Protein AF-A0A450X183-F1 (afdb_monomer)

pLDDT: mean 93.54, std 8.27, range [53.09, 98.0]

Solvent-accessible surface area (backbone atoms only — not comparable to full-atom values): 4492 Å² total; per-residue (Å²): 132,65,66,68,62,52,54,53,51,52,53,49,53,52,50,51,50,54,50,49,53,54,49,49,52,55,50,50,52,54,49,50,52,55,50,50,53,53,49,52,53,51,51,52,54,53,50,39,53,51,51,46,41,53,41,50,74,71,66,49,56,59,71,61,44,24,73,75,56,73,45,52,61,70,58,56,68,67,53,124

Sequence (80 aa):
MDGHMDGKKEGMEEGIKKGFEKGIEKGIEKGIEKGIEKGIEKGKEEGIILTAKLMKQAGEPVEKIAAYTQLTPEEIERLV

Foldseek 3Di:
DDPPVVVVVVVVVVVVVVVVVVVVVVVVVVVVVVVVVVVVVVVLLVVLLVVLLVCVVVVHDLVVSCVVSVDDSVSSVPRD

Mean predicted aligned error: 6.18 Å

Nearest PDB structures (foldseek):
  2r0q-assembly1_F  TM=9.120E-01  e=6.707E-01  Staphylococcus aureus
  3frw-assembly2_D  TM=8.675E-01  e=7.413E+00  Blautia obeum ATCC 29174
  3frw-assembly1_A  TM=8.573E-01  e=7.413E+00  Blautia obeum ATCC 29174
  5xt2-assembly5_E  TM=7.179E-01  e=7.413E+00  Bradyrhizobium japonicum
  3g1c-assembly1_A-2  TM=7.177E-01  e=6.922E+00  Lachnospira eligens ATCC 27750

Secondary structure (DSSP, 8-state):
--HHHHHHHHHHHHHHHHHHHHHHHHHHHHHHHHHHHHHHHHHHHHHHHHHHHHHHHTT--HHHHHHHH---HHHHHT--

Organism: NCBI:txid2138164

Structure (mmCIF, N/CA/C/O backbone):
data_AF-A0A450X183-F1
#
_entry.id   AF-A0A450X183-F1
#
loop_
_atom_site.group_PDB
_atom_site.id
_atom_site.type_symbol
_atom_site.label_atom_id
_atom_site.label_alt_id
_atom_site.label_comp_id
_atom_site.label_asym_id
_atom_site.label_entity_id
_atom_site.label_seq_id
_atom_site.pdbx_PDB_ins_code
_atom_site.Cartn_x
_atom_site.Cartn_y
_atom_site.Cartn_z
_atom_site.occupancy
_atom_site.B_iso_or_equiv
_atom_site.auth_seq_id
_atom_site.auth_comp_id
_atom_site.auth_asym_id
_atom_site.auth_atom_id
_atom_site.pdbx_PDB_model_num
ATOM 1 N N . MET A 1 1 ? 32.818 -3.459 -53.944 1.00 53.09 1 MET A N 1
ATOM 2 C CA . MET A 1 1 ? 32.176 -2.780 -52.801 1.00 53.09 1 MET A CA 1
ATOM 3 C C . MET A 1 1 ? 31.948 -3.841 -51.744 1.00 53.09 1 MET A C 1
ATOM 5 O O . MET A 1 1 ? 31.402 -4.888 -52.068 1.00 53.09 1 MET A O 1
ATOM 9 N N . ASP A 1 2 ? 32.538 -3.629 -50.570 1.00 60.19 2 ASP A N 1
ATOM 10 C CA . ASP A 1 2 ? 32.758 -4.621 -49.513 1.00 60.19 2 ASP A CA 1
ATOM 11 C C . ASP A 1 2 ? 31.466 -5.001 -48.779 1.00 60.19 2 ASP A C 1
ATOM 13 O O . ASP A 1 2 ? 31.096 -4.364 -47.793 1.00 60.19 2 ASP A O 1
ATOM 17 N N . GLY A 1 3 ? 30.842 -6.116 -49.169 1.00 68.06 3 GLY A N 1
ATOM 18 C CA . GLY A 1 3 ? 29.697 -6.685 -48.440 1.00 68.06 3 GLY A CA 1
ATOM 19 C C . GLY A 1 3 ? 29.994 -7.037 -46.970 1.00 68.06 3 GLY A C 1
ATOM 20 O O . GLY A 1 3 ? 29.076 -7.236 -46.180 1.00 68.06 3 GLY A O 1
ATOM 21 N N . HIS A 1 4 ? 31.271 -7.073 -46.567 1.00 73.44 4 HIS A N 1
ATOM 22 C CA . HIS A 1 4 ? 31.676 -7.257 -45.172 1.00 73.44 4 HIS A CA 1
ATOM 23 C C . HIS A 1 4 ? 31.462 -6.000 -44.308 1.00 73.44 4 HIS A C 1
ATOM 25 O O . HIS A 1 4 ? 31.142 -6.118 -43.124 1.00 73.44 4 HIS A O 1
ATOM 31 N N . MET A 1 5 ? 31.608 -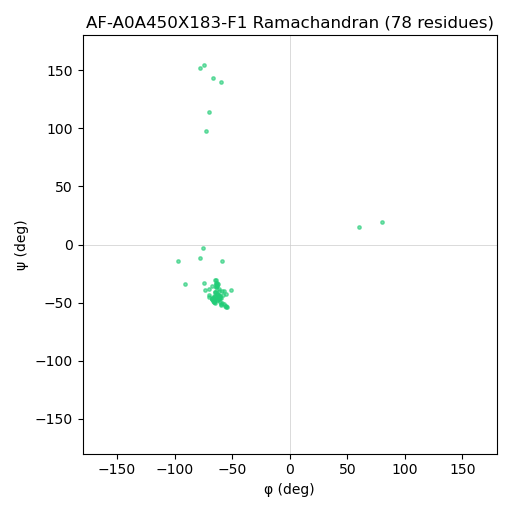4.798 -44.882 1.00 72.56 5 MET A N 1
ATOM 32 C CA . MET A 1 5 ? 31.309 -3.547 -44.173 1.00 72.56 5 MET A CA 1
ATOM 33 C C . MET A 1 5 ? 29.800 -3.343 -44.021 1.00 72.56 5 MET A C 1
ATOM 35 O O . MET A 1 5 ? 29.354 -2.958 -42.938 1.00 72.56 5 MET A O 1
ATOM 39 N N . ASP A 1 6 ? 29.026 -3.680 -45.055 1.00 78.88 6 ASP A N 1
ATOM 40 C CA . ASP A 1 6 ? 27.565 -3.557 -45.035 1.00 78.88 6 ASP A CA 1
ATOM 41 C C . ASP A 1 6 ? 26.937 -4.513 -44.009 1.00 78.88 6 ASP A C 1
ATOM 43 O O . ASP A 1 6 ? 26.204 -4.068 -43.125 1.00 78.88 6 ASP A O 1
ATOM 47 N N . GLY A 1 7 ? 27.341 -5.790 -43.994 1.00 86.06 7 GLY A N 1
ATOM 48 C CA . GLY A 1 7 ? 26.830 -6.757 -43.013 1.00 86.06 7 GLY A CA 1
ATOM 49 C C . GLY A 1 7 ? 27.176 -6.417 -41.554 1.00 86.06 7 GLY A C 1
ATOM 50 O O . GLY A 1 7 ? 26.379 -6.662 -40.646 1.00 86.06 7 GLY A O 1
ATOM 51 N N . LYS A 1 8 ? 28.342 -5.803 -41.294 1.00 88.69 8 LYS A N 1
ATOM 52 C CA . LYS A 1 8 ? 28.717 -5.356 -39.939 1.00 88.69 8 LYS A CA 1
ATOM 53 C C . LYS A 1 8 ? 27.868 -4.170 -39.476 1.00 88.69 8 LYS A C 1
ATOM 55 O O . LYS A 1 8 ? 27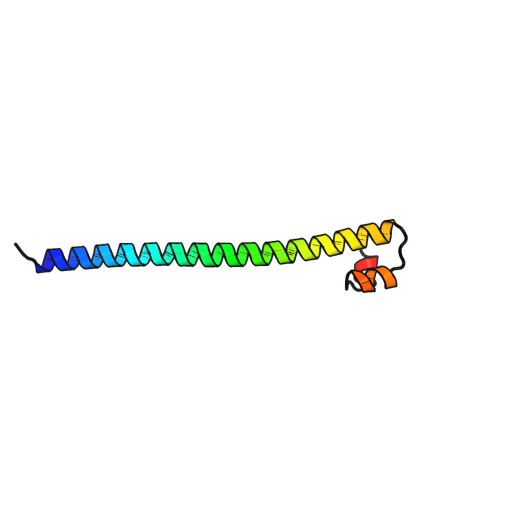.512 -4.100 -38.298 1.00 88.69 8 LYS A O 1
ATOM 60 N N . LYS A 1 9 ? 27.561 -3.244 -40.386 1.00 88.69 9 LYS A N 1
ATOM 61 C CA . LYS A 1 9 ? 26.712 -2.086 -40.100 1.00 88.69 9 LYS A CA 1
ATOM 62 C C . LYS A 1 9 ? 25.272 -2.521 -39.824 1.00 88.69 9 LYS A C 1
ATOM 64 O O . LYS A 1 9 ? 24.725 -2.139 -38.793 1.00 88.69 9 LYS A O 1
ATOM 69 N N . GLU A 1 10 ? 24.717 -3.391 -40.665 1.00 88.94 10 GLU A N 1
ATOM 70 C CA . GLU A 1 10 ? 23.371 -3.951 -40.488 1.00 88.94 10 GLU A CA 1
ATOM 71 C C . GLU A 1 10 ? 23.237 -4.714 -39.164 1.00 88.94 10 GLU A C 1
ATOM 73 O O . GLU A 1 10 ? 22.301 -4.475 -38.402 1.00 88.94 10 GLU A O 1
ATOM 78 N N . GLY A 1 11 ? 24.208 -5.571 -38.828 1.00 93.38 11 GLY A N 1
ATOM 79 C CA . GLY A 1 11 ? 24.196 -6.305 -37.560 1.00 93.38 11 GLY A CA 1
ATOM 80 C C . GLY A 1 11 ? 24.271 -5.395 -36.326 1.00 93.38 11 GLY A C 1
ATOM 81 O O . GLY A 1 11 ? 23.633 -5.674 -35.308 1.00 93.38 11 GLY A O 1
ATOM 82 N N . MET A 1 12 ? 25.015 -4.286 -36.405 1.00 93.62 12 MET A N 1
ATOM 83 C CA . MET A 1 12 ? 25.088 -3.299 -35.323 1.00 93.62 12 MET A CA 1
ATOM 84 C C . MET A 1 12 ? 23.774 -2.525 -35.170 1.00 93.62 12 MET A C 1
ATOM 86 O O . MET A 1 12 ? 23.287 -2.373 -34.048 1.00 93.62 12 MET A O 1
ATOM 90 N N . GLU A 1 13 ? 23.186 -2.069 -36.276 1.00 93.50 13 GLU A N 1
ATOM 91 C CA . GLU A 1 13 ? 21.893 -1.377 -36.276 1.00 93.50 13 GLU A CA 1
ATOM 92 C C . GLU A 1 13 ? 20.778 -2.284 -35.736 1.00 93.50 13 GLU A C 1
ATOM 94 O O . GLU A 1 13 ? 20.003 -1.871 -34.867 1.00 93.50 13 GLU A O 1
ATOM 99 N N . GLU A 1 14 ? 20.742 -3.548 -36.164 1.00 93.69 14 GLU A N 1
ATOM 100 C CA . GLU A 1 14 ? 19.767 -4.525 -35.681 1.00 93.69 14 GLU A CA 1
ATOM 101 C C . GLU A 1 14 ? 19.963 -4.836 -34.187 1.00 93.69 14 GLU A C 1
ATOM 103 O O . GLU A 1 14 ? 18.991 -4.914 -33.430 1.00 93.69 14 GLU A O 1
ATOM 108 N N . GLY A 1 15 ? 21.215 -4.963 -33.736 1.00 95.69 15 GLY A N 1
ATOM 109 C CA . GLY A 1 15 ? 21.551 -5.172 -32.328 1.00 95.69 15 GLY A CA 1
ATOM 110 C C . GLY A 1 15 ? 21.102 -4.014 -31.433 1.00 95.69 15 GLY A C 1
ATOM 111 O O . GLY A 1 15 ? 20.489 -4.251 -30.389 1.00 95.69 15 GLY A O 1
ATOM 112 N N . ILE A 1 16 ? 21.346 -2.769 -31.858 1.00 95.56 16 ILE A N 1
ATOM 113 C CA . ILE A 1 16 ? 20.904 -1.563 -31.139 1.00 95.56 16 ILE A CA 1
ATOM 114 C C . ILE A 1 16 ? 19.379 -1.510 -31.088 1.00 95.56 16 ILE A C 1
ATOM 116 O O . ILE A 1 16 ? 18.816 -1.326 -30.008 1.00 95.56 16 ILE A O 1
ATOM 120 N N . LYS A 1 17 ? 18.707 -1.729 -32.224 1.00 95.31 17 LYS A N 1
ATOM 121 C CA . LYS A 1 17 ? 17.244 -1.706 -32.302 1.00 95.31 17 LYS A CA 1
ATOM 122 C C . LYS A 1 17 ? 16.616 -2.751 -31.376 1.00 95.31 17 LYS A C 1
ATOM 124 O O . LYS A 1 17 ? 15.807 -2.399 -30.520 1.00 95.31 17 LYS A O 1
ATOM 129 N N . LYS A 1 18 ? 17.060 -4.011 -31.463 1.00 94.00 18 LYS A N 1
ATOM 130 C CA . LYS A 1 18 ? 16.577 -5.104 -30.598 1.00 94.00 18 LYS A CA 1
ATOM 131 C C . LYS A 1 18 ? 16.873 -4.845 -29.122 1.00 94.00 18 LYS A C 1
ATOM 133 O O . LYS A 1 18 ? 16.053 -5.173 -28.267 1.00 94.00 18 LYS A O 1
ATOM 138 N N . GLY A 1 19 ? 18.050 -4.304 -28.806 1.00 95.81 19 GLY A N 1
ATOM 139 C CA . GLY A 1 19 ? 18.435 -3.966 -27.437 1.00 95.81 19 GLY A CA 1
ATOM 140 C C . GLY A 1 19 ? 17.554 -2.867 -26.846 1.00 95.81 19 GLY A C 1
ATOM 141 O O . GLY A 1 19 ? 17.088 -2.999 -25.714 1.00 95.81 19 GLY A O 1
ATOM 142 N N . PHE A 1 20 ? 17.284 -1.823 -27.628 1.00 95.88 20 PHE A N 1
ATOM 143 C CA . PHE A 1 20 ? 16.441 -0.700 -27.233 1.00 95.88 20 PHE A CA 1
ATOM 144 C C . PHE A 1 20 ? 14.978 -1.114 -27.046 1.00 95.88 20 PHE A C 1
ATOM 146 O O . PHE A 1 20 ? 14.409 -0.850 -25.989 1.00 95.88 20 PHE A O 1
ATOM 153 N N . GLU A 1 21 ? 14.402 -1.834 -28.013 1.00 95.00 21 GLU A N 1
ATOM 154 C CA . GLU A 1 21 ? 13.027 -2.350 -27.934 1.00 95.00 21 GLU A CA 1
ATOM 155 C C . GLU A 1 21 ? 12.837 -3.234 -26.693 1.00 95.00 21 GLU A C 1
ATOM 157 O O . GLU A 1 21 ? 11.968 -2.959 -25.866 1.00 95.00 21 GLU A O 1
ATOM 162 N N . LYS A 1 22 ? 13.724 -4.220 -26.482 1.00 93.94 22 LYS A N 1
ATOM 163 C CA . LYS A 1 22 ? 13.682 -5.089 -25.291 1.00 93.94 22 LYS A CA 1
ATOM 164 C C . LYS A 1 22 ? 13.900 -4.323 -23.989 1.00 93.94 22 LYS A C 1
ATOM 166 O O . LYS A 1 22 ? 13.367 -4.714 -22.952 1.00 93.94 22 LYS A O 1
ATOM 171 N N . GLY A 1 23 ? 14.739 -3.289 -24.012 1.00 96.06 23 GLY A N 1
ATOM 172 C CA . GLY A 1 23 ? 15.005 -2.444 -22.852 1.00 96.06 23 GLY A CA 1
ATOM 173 C C . GLY A 1 23 ? 13.768 -1.656 -22.431 1.00 96.06 23 GLY A C 1
ATOM 174 O O . GLY A 1 23 ? 13.420 -1.660 -21.249 1.00 96.06 23 GLY A O 1
ATOM 175 N N . ILE A 1 24 ? 13.082 -1.038 -23.396 1.00 96.00 24 ILE A N 1
ATOM 176 C CA . ILE A 1 24 ? 11.840 -0.294 -23.166 1.00 96.00 24 ILE A CA 1
ATOM 177 C C . ILE A 1 24 ? 10.733 -1.224 -22.690 1.00 96.00 24 ILE A C 1
ATOM 179 O O . ILE A 1 24 ? 10.123 -0.941 -21.663 1.00 96.00 24 ILE A O 1
ATOM 183 N N . GLU A 1 25 ? 10.502 -2.332 -23.392 1.00 95.69 25 GLU A N 1
ATOM 184 C CA . GLU A 1 25 ? 9.441 -3.286 -23.060 1.00 95.69 25 GLU A CA 1
ATOM 185 C C . GLU A 1 25 ? 9.576 -3.776 -21.612 1.00 95.69 25 GLU A C 1
ATOM 187 O O . GLU A 1 25 ? 8.673 -3.581 -20.798 1.00 95.69 25 GLU A O 1
ATOM 192 N N . LYS A 1 26 ? 10.764 -4.276 -21.243 1.00 94.06 26 LYS A N 1
ATOM 193 C CA . LYS A 1 26 ? 11.043 -4.738 -19.874 1.00 94.06 26 LYS A CA 1
ATOM 194 C C . LYS A 1 26 ? 10.980 -3.617 -18.841 1.00 94.06 26 LYS A C 1
ATOM 196 O O . LYS A 1 26 ? 10.661 -3.875 -17.680 1.00 94.06 26 LYS A O 1
ATOM 201 N N . GLY A 1 27 ? 11.365 -2.400 -19.219 1.00 96.38 27 GLY A N 1
ATOM 202 C CA . GLY A 1 27 ? 11.316 -1.237 -18.338 1.00 96.38 27 GLY A CA 1
ATOM 203 C C . GLY A 1 27 ? 9.879 -0.838 -18.010 1.00 96.38 27 GLY A C 1
ATOM 204 O O . GLY A 1 27 ? 9.552 -0.643 -16.840 1.00 96.38 27 GLY A O 1
ATOM 205 N N . ILE A 1 28 ? 9.024 -0.768 -19.033 1.00 96.31 28 ILE A N 1
ATOM 206 C CA . ILE A 1 28 ? 7.604 -0.427 -18.906 1.00 96.31 28 ILE A CA 1
ATOM 207 C C . ILE A 1 28 ? 6.867 -1.512 -18.126 1.00 96.31 28 ILE A C 1
ATOM 209 O O . ILE A 1 28 ? 6.191 -1.184 -17.155 1.00 96.31 28 ILE A O 1
ATOM 213 N N . GLU A 1 29 ? 7.038 -2.783 -18.493 1.00 96.06 29 GLU A N 1
ATOM 214 C CA . GLU A 1 29 ? 6.378 -3.915 -17.831 1.00 96.06 29 GLU A CA 1
ATOM 215 C C . GLU A 1 29 ? 6.659 -3.915 -16.322 1.00 96.06 29 GLU A C 1
ATOM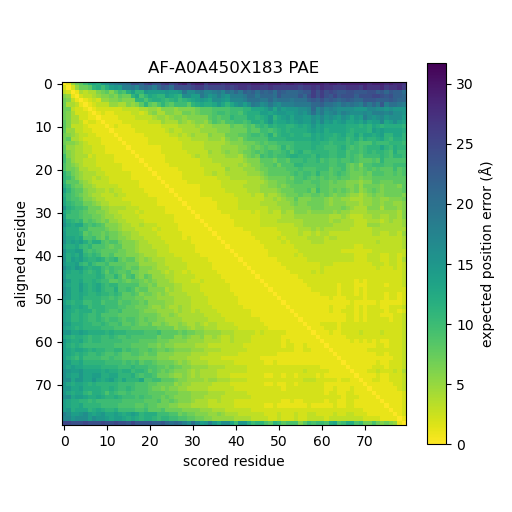 217 O O . GLU A 1 29 ? 5.737 -3.820 -15.512 1.00 96.06 29 GLU A O 1
ATOM 222 N N . LYS A 1 30 ? 7.942 -3.877 -15.935 1.00 94.25 30 LYS A N 1
ATOM 223 C CA . LYS A 1 30 ? 8.345 -3.840 -14.519 1.00 94.25 30 LYS A CA 1
ATOM 224 C C . LYS A 1 30 ? 7.896 -2.572 -13.803 1.00 94.25 30 LYS A C 1
ATOM 226 O O . LYS A 1 30 ? 7.663 -2.603 -12.595 1.00 94.25 30 LYS A O 1
ATOM 231 N N . GLY A 1 31 ? 7.866 -1.440 -14.505 1.00 96.94 31 GLY A N 1
ATOM 232 C CA . GLY A 1 31 ? 7.425 -0.167 -13.942 1.00 96.94 31 GLY A CA 1
ATOM 233 C C . GLY A 1 31 ? 5.934 -0.184 -13.615 1.00 96.94 31 GLY A C 1
ATOM 234 O O . GLY A 1 31 ? 5.547 0.198 -12.510 1.00 96.94 31 GLY A O 1
ATOM 235 N N . ILE A 1 32 ? 5.119 -0.672 -14.551 1.00 96.81 32 ILE A N 1
ATOM 236 C CA . ILE A 1 32 ? 3.667 -0.789 -14.402 1.00 96.81 32 ILE A CA 1
ATOM 237 C C . ILE A 1 32 ? 3.322 -1.808 -13.319 1.00 96.81 32 ILE A C 1
ATOM 239 O O . ILE A 1 32 ? 2.558 -1.473 -12.419 1.00 96.81 32 ILE A O 1
ATOM 243 N N . GLU A 1 33 ? 3.912 -3.004 -13.358 1.00 96.56 33 GLU A N 1
ATOM 244 C CA . GLU A 1 33 ? 3.653 -4.065 -12.377 1.00 96.56 33 GLU A CA 1
ATOM 245 C C . GLU A 1 33 ? 3.902 -3.570 -10.945 1.00 96.56 33 GLU A C 1
ATO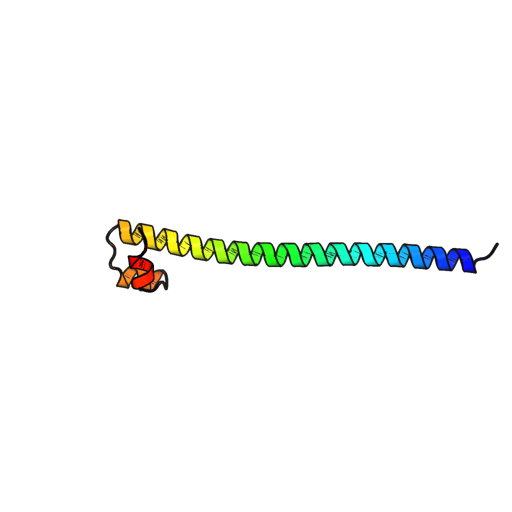M 247 O O . GLU A 1 33 ? 2.995 -3.570 -10.113 1.00 96.56 33 GLU A O 1
ATOM 252 N N . LYS A 1 34 ? 5.094 -3.013 -10.689 1.00 94.69 34 LYS A N 1
ATOM 253 C CA . LYS A 1 34 ? 5.446 -2.463 -9.371 1.00 94.69 34 LYS A CA 1
ATOM 254 C C . LYS A 1 34 ? 4.582 -1.273 -8.972 1.00 94.69 34 LYS A C 1
ATOM 256 O O . LYS A 1 34 ? 4.340 -1.066 -7.785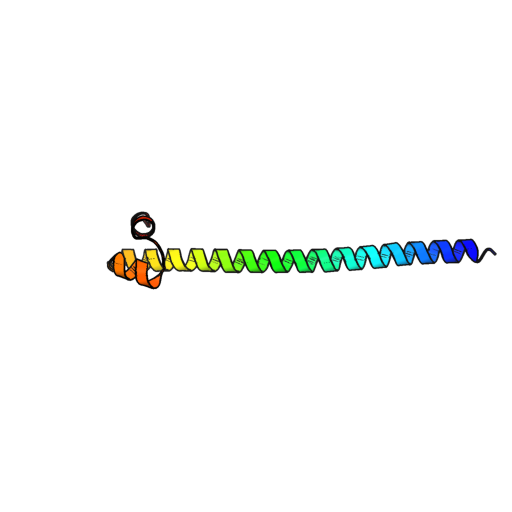 1.00 94.69 34 LYS A O 1
ATOM 261 N N . GLY A 1 35 ? 4.188 -0.441 -9.935 1.00 97.62 35 GLY A N 1
ATOM 262 C CA . GLY A 1 35 ? 3.336 0.717 -9.683 1.00 97.62 35 GLY A CA 1
ATOM 263 C C . GLY A 1 35 ? 1.931 0.304 -9.254 1.00 97.62 35 GLY A C 1
ATOM 264 O O . GLY A 1 35 ? 1.414 0.827 -8.268 1.00 97.62 35 GLY A O 1
ATOM 265 N N . ILE A 1 36 ? 1.343 -0.662 -9.963 1.00 97.56 36 ILE A N 1
ATOM 266 C CA . ILE A 1 36 ? 0.014 -1.203 -9.670 1.00 97.56 36 ILE A CA 1
ATOM 267 C C . ILE A 1 36 ? 0.019 -1.930 -8.327 1.00 97.56 36 ILE A C 1
ATOM 269 O O . ILE A 1 36 ? -0.841 -1.644 -7.498 1.00 97.56 36 ILE A O 1
ATOM 273 N N . GLU A 1 37 ? 0.990 -2.812 -8.082 1.00 97.31 37 GLU A N 1
ATOM 274 C CA . GLU A 1 37 ? 1.089 -3.570 -6.829 1.00 97.31 37 GLU A CA 1
ATOM 275 C C . GLU A 1 37 ? 1.146 -2.633 -5.614 1.00 97.31 37 GLU A C 1
ATOM 277 O O . GLU A 1 37 ? 0.288 -2.704 -4.733 1.00 97.31 37 GLU A O 1
ATOM 282 N N . LYS A 1 38 ? 2.073 -1.664 -5.627 1.00 95.94 38 LYS A N 1
ATOM 283 C CA . LYS A 1 38 ? 2.199 -0.665 -4.554 1.00 95.94 38 LYS A CA 1
ATOM 284 C C . LYS A 1 38 ? 0.952 0.199 -4.404 1.00 95.94 38 LYS A C 1
ATOM 286 O O . LYS A 1 38 ? 0.592 0.565 -3.288 1.00 95.94 38 LYS A O 1
ATOM 291 N N . GLY A 1 39 ? 0.316 0.566 -5.516 1.00 97.94 39 GLY A N 1
ATOM 292 C CA . GLY A 1 39 ? -0.900 1.374 -5.504 1.00 97.94 39 GLY A CA 1
ATOM 293 C C . GLY A 1 39 ? -2.076 0.638 -4.864 1.00 97.94 39 GLY A C 1
ATOM 294 O O . GLY A 1 39 ? -2.777 1.214 -4.034 1.00 97.94 39 GLY A O 1
ATOM 295 N N . ILE A 1 40 ? -2.265 -0.637 -5.210 1.00 97.81 40 ILE A N 1
ATOM 296 C CA . ILE A 1 40 ? -3.323 -1.486 -4.650 1.00 97.81 40 ILE A CA 1
ATOM 297 C C . ILE A 1 40 ? -3.079 -1.743 -3.162 1.00 97.81 40 ILE A C 1
ATOM 299 O O . ILE A 1 40 ? -4.011 -1.609 -2.371 1.00 97.81 40 ILE A O 1
ATOM 303 N N . GLU A 1 41 ? -1.850 -2.089 -2.775 1.00 97.31 41 GLU A N 1
ATOM 304 C CA . GLU A 1 41 ? -1.498 -2.352 -1.376 1.00 97.31 41 GLU A CA 1
ATOM 305 C C . GLU A 1 41 ? -1.751 -1.119 -0.503 1.00 97.31 41 GLU A C 1
ATOM 307 O O . GLU A 1 41 ? -2.518 -1.190 0.461 1.00 97.31 41 GLU A O 1
ATOM 312 N N . LYS A 1 42 ? -1.214 0.037 -0.913 1.00 96.12 42 LYS A N 1
ATOM 313 C CA . LYS A 1 42 ? -1.407 1.303 -0.202 1.00 96.12 42 LYS A CA 1
ATOM 314 C C . LYS A 1 42 ? -2.880 1.710 -0.143 1.00 96.12 42 LYS A C 1
ATOM 316 O O . LYS A 1 42 ? -3.362 2.103 0.914 1.00 96.12 42 LYS A O 1
ATOM 321 N N . GLY A 1 43 ? -3.615 1.58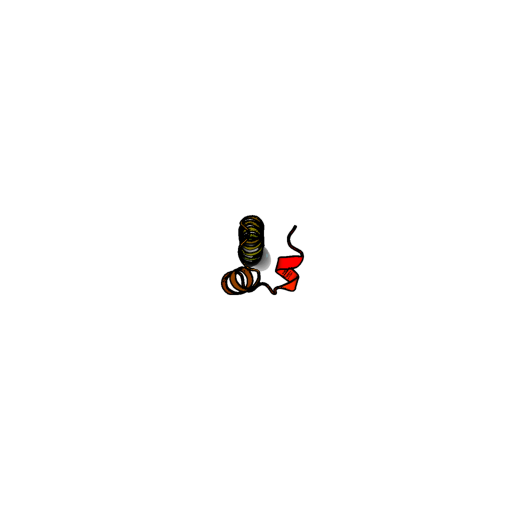3 -1.248 1.00 97.81 43 GLY A N 1
ATOM 322 C CA . GLY A 1 43 ? -5.041 1.915 -1.281 1.00 97.81 43 GLY A CA 1
ATOM 323 C C . GLY A 1 43 ? -5.883 1.014 -0.373 1.00 97.81 43 GLY A C 1
ATOM 324 O O . GLY A 1 43 ? -6.819 1.487 0.274 1.00 97.81 43 GLY A O 1
ATOM 325 N N . LYS A 1 44 ? -5.540 -0.276 -0.277 1.00 97.12 44 LYS A N 1
ATOM 326 C CA . LYS A 1 44 ? -6.199 -1.213 0.639 1.00 97.12 44 LYS A CA 1
ATOM 327 C C . LYS A 1 44 ? -5.926 -0.844 2.097 1.00 97.12 44 LYS A C 1
ATOM 329 O O . LYS A 1 44 ? -6.870 -0.808 2.884 1.00 97.12 44 LYS A O 1
ATOM 334 N N . GLU A 1 45 ? -4.675 -0.556 2.448 1.00 96.12 45 GLU A N 1
ATOM 335 C CA . GLU A 1 45 ? -4.291 -0.133 3.800 1.00 96.12 45 GLU A CA 1
ATOM 336 C C . GLU A 1 45 ? -4.995 1.174 4.200 1.00 96.12 45 GLU A C 1
ATOM 338 O O . GLU A 1 45 ? -5.663 1.231 5.235 1.00 96.12 45 GLU A O 1
ATOM 343 N N . GLU A 1 46 ? -4.949 2.195 3.339 1.00 96.62 46 GLU A N 1
ATOM 344 C CA . GLU A 1 46 ? -5.629 3.477 3.562 1.00 96.62 46 GLU A CA 1
ATOM 345 C C . GLU A 1 46 ? -7.148 3.300 3.725 1.00 96.62 46 GLU A C 1
ATOM 347 O O . GLU A 1 46 ? -7.757 3.916 4.604 1.00 96.62 46 GLU A O 1
ATOM 352 N N . GLY A 1 47 ? -7.765 2.423 2.927 1.00 97.44 47 GLY A N 1
ATOM 353 C CA . GLY A 1 47 ? -9.189 2.102 3.031 1.00 97.44 47 GLY A CA 1
ATOM 354 C C . GLY A 1 47 ? -9.563 1.411 4.347 1.00 97.44 47 GLY A C 1
ATOM 355 O O . GLY A 1 47 ? -10.586 1.751 4.952 1.00 97.44 47 GLY A O 1
ATOM 356 N N . ILE A 1 48 ? -8.729 0.480 4.821 1.00 97.62 48 ILE A N 1
ATOM 357 C CA . ILE A 1 48 ? -8.908 -0.192 6.118 1.00 97.62 48 ILE A CA 1
ATOM 358 C C . ILE A 1 48 ? -8.825 0.832 7.255 1.00 97.62 48 ILE A C 1
ATOM 360 O O . ILE A 1 48 ? -9.719 0.876 8.103 1.00 97.62 48 ILE A O 1
ATOM 364 N N . ILE A 1 49 ? -7.805 1.696 7.240 1.00 97.56 49 ILE A N 1
ATOM 365 C CA . ILE A 1 49 ? -7.604 2.739 8.257 1.00 97.56 49 ILE A CA 1
ATOM 366 C C . ILE A 1 49 ? -8.776 3.726 8.273 1.00 97.56 49 ILE A C 1
ATOM 368 O O . ILE A 1 49 ? -9.301 4.046 9.343 1.00 97.56 49 ILE A O 1
ATOM 372 N N . LEU A 1 50 ? -9.221 4.190 7.101 1.00 97.44 50 LEU A N 1
ATOM 373 C CA . LEU A 1 50 ? -10.362 5.101 6.993 1.00 97.44 50 LEU A CA 1
ATOM 374 C C . LEU A 1 50 ? -11.634 4.467 7.563 1.00 97.44 50 LEU A C 1
ATOM 376 O O . LEU A 1 50 ? -12.345 5.100 8.342 1.00 97.44 50 LEU A O 1
ATOM 380 N N . THR A 1 51 ? -11.898 3.210 7.209 1.00 97.31 51 THR A N 1
ATOM 381 C CA . THR A 1 51 ? -13.065 2.473 7.708 1.00 97.31 51 THR A CA 1
ATOM 382 C C . THR A 1 51 ? -13.003 2.320 9.227 1.00 97.31 51 THR A C 1
ATOM 384 O O . THR A 1 51 ? -13.972 2.644 9.911 1.00 97.31 51 THR A O 1
ATOM 387 N N . ALA A 1 52 ? -11.851 1.914 9.770 1.00 98.00 52 ALA A N 1
ATOM 388 C CA . ALA A 1 52 ? -11.638 1.786 11.210 1.00 98.00 52 ALA A CA 1
ATOM 389 C C . ALA A 1 52 ? -11.883 3.108 11.953 1.00 98.00 52 ALA A C 1
ATOM 391 O O . ALA A 1 52 ? -12.560 3.133 12.982 1.00 98.00 52 ALA A O 1
ATOM 392 N N . LYS A 1 53 ? -11.385 4.219 11.398 1.00 97.69 53 LYS A N 1
ATOM 393 C CA . LYS A 1 53 ? -11.579 5.564 11.948 1.00 97.69 53 LYS A CA 1
ATOM 394 C C . LYS A 1 53 ? -13.055 5.961 11.971 1.00 97.69 53 LYS A C 1
ATOM 396 O O . LYS A 1 53 ? -13.532 6.442 12.995 1.00 97.69 53 LYS A O 1
ATOM 401 N N . LEU A 1 54 ? -13.789 5.723 10.882 1.00 97.56 54 LEU A N 1
ATOM 402 C CA . LEU A 1 54 ? -15.225 6.010 10.817 1.00 97.56 54 LEU A CA 1
ATOM 403 C C . LEU A 1 54 ? -16.021 5.168 11.822 1.00 97.56 54 LEU A C 1
ATOM 405 O O . LEU A 1 54 ? -16.892 5.700 12.506 1.00 97.56 54 LEU A O 1
ATOM 409 N N . MET A 1 55 ? -15.698 3.879 11.962 1.00 97.25 55 MET A N 1
ATOM 410 C CA . MET A 1 55 ? -16.339 3.009 12.953 1.00 97.25 55 MET A CA 1
ATOM 411 C C . MET A 1 55 ? -16.074 3.489 14.385 1.00 97.25 55 MET A C 1
ATOM 413 O O . MET A 1 55 ? -17.006 3.569 15.185 1.00 97.25 55 MET A O 1
ATOM 417 N N . LYS A 1 56 ? -14.831 3.877 14.698 1.00 96.62 56 LYS A N 1
ATOM 418 C CA . LYS A 1 56 ? -14.472 4.430 16.012 1.00 96.62 56 LYS A CA 1
ATOM 419 C C . LYS A 1 56 ? -15.245 5.715 16.310 1.00 96.62 56 LYS A C 1
ATOM 421 O O . LYS A 1 56 ? -15.797 5.865 17.395 1.00 96.62 56 LYS A O 1
ATOM 426 N N . GLN A 1 57 ? -15.341 6.617 15.334 1.00 96.19 57 GLN A N 1
ATOM 427 C CA . GLN A 1 57 ? -16.112 7.860 15.456 1.00 96.19 57 GLN A CA 1
ATOM 428 C C . GLN A 1 57 ? -17.618 7.614 15.614 1.00 96.19 57 GLN A C 1
ATOM 430 O O . GLN A 1 57 ? -18.297 8.383 16.291 1.00 96.19 57 GLN A O 1
ATOM 435 N N . ALA A 1 58 ? -18.135 6.529 15.035 1.00 97.06 58 ALA A N 1
ATOM 436 C CA . ALA A 1 58 ? -19.511 6.082 15.227 1.00 97.06 58 ALA A CA 1
ATOM 437 C C . ALA A 1 58 ? -19.757 5.410 16.595 1.00 97.06 58 ALA A C 1
ATOM 439 O O . ALA A 1 58 ? -20.896 5.060 16.898 1.00 97.06 58 ALA A O 1
ATOM 440 N N . GLY A 1 59 ? -18.720 5.242 17.425 1.00 96.44 59 GLY A N 1
ATOM 441 C CA . GLY A 1 59 ? -18.819 4.627 18.750 1.00 96.44 59 GLY A CA 1
ATOM 442 C C . GLY A 1 59 ? -18.849 3.098 18.728 1.00 96.44 59 GLY A C 1
ATOM 443 O O . GLY A 1 59 ? -19.304 2.486 19.693 1.00 96.44 59 GLY A O 1
ATOM 444 N N . GLU A 1 60 ? -18.396 2.469 17.640 1.00 97.94 60 GLU A N 1
ATOM 445 C CA . GLU A 1 60 ? -18.287 1.010 17.580 1.00 97.94 60 GLU A CA 1
ATOM 446 C C . GLU A 1 60 ? -17.216 0.488 18.560 1.00 97.94 60 GLU A C 1
ATOM 448 O O . GLU A 1 60 ? -16.164 1.118 18.704 1.00 97.94 60 GLU A O 1
ATOM 453 N N . PRO A 1 61 ? -17.433 -0.673 19.212 1.00 97.69 61 PRO A N 1
ATOM 454 C CA . PRO A 1 61 ? -16.449 -1.267 20.117 1.00 97.69 61 PRO A CA 1
ATOM 455 C C . PRO A 1 61 ? -15.127 -1.581 19.412 1.00 97.69 61 PRO A C 1
ATOM 457 O O . PRO A 1 61 ? -15.123 -2.106 18.294 1.00 97.69 61 PRO A O 1
ATOM 460 N N . VAL A 1 62 ? -14.005 -1.332 20.089 1.00 96.94 62 VAL A N 1
ATOM 461 C CA . VAL A 1 62 ? -12.651 -1.545 19.546 1.00 96.94 62 VAL A CA 1
ATOM 462 C C . VAL A 1 62 ? -12.449 -2.992 19.099 1.00 96.94 62 VAL A C 1
ATOM 464 O O . VAL A 1 62 ? -11.903 -3.236 18.025 1.00 96.94 62 VAL A O 1
ATOM 467 N N . GLU A 1 63 ? -12.966 -3.956 19.856 1.00 97.12 63 GLU A N 1
ATOM 468 C CA . GLU A 1 63 ? -12.877 -5.385 19.546 1.00 97.12 63 GLU A CA 1
ATOM 469 C C . GLU A 1 63 ? -13.623 -5.734 18.254 1.00 97.12 63 GLU A C 1
ATOM 471 O O . GLU A 1 63 ? -13.172 -6.564 17.463 1.00 97.12 63 GLU A O 1
ATOM 476 N N . LYS A 1 64 ? -14.761 -5.073 18.015 1.00 97.56 64 LYS A N 1
ATOM 477 C CA . LYS A 1 64 ? -15.543 -5.247 16.789 1.00 97.56 64 LYS A CA 1
ATOM 478 C C . LYS A 1 64 ? -14.809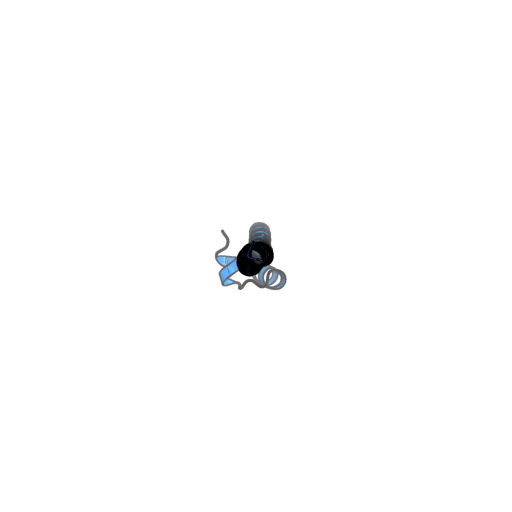 -4.6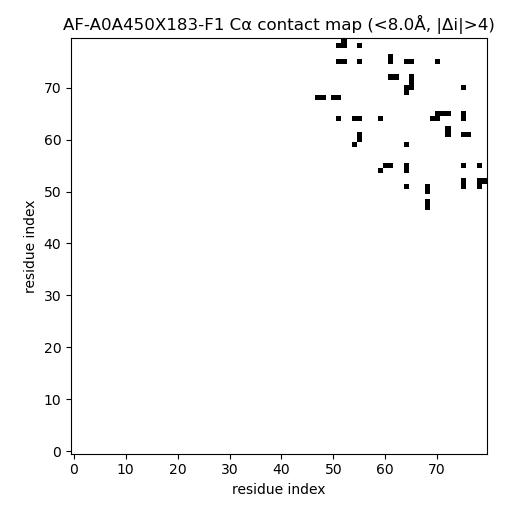39 15.601 1.00 97.56 64 LYS A C 1
ATOM 480 O O . LYS A 1 64 ? -14.746 -5.270 14.550 1.00 97.56 64 LYS A O 1
ATOM 485 N N . ILE A 1 65 ? -14.232 -3.449 15.763 1.00 98.00 65 ILE A N 1
ATOM 486 C CA . ILE A 1 65 ? -13.420 -2.810 14.721 1.00 98.00 65 ILE A CA 1
ATOM 487 C C . ILE A 1 65 ? -12.243 -3.722 14.358 1.00 98.00 65 ILE A C 1
ATOM 489 O O . ILE A 1 65 ? -12.098 -4.061 13.186 1.00 98.00 65 ILE A O 1
ATOM 493 N N . ALA A 1 66 ? -11.490 -4.200 15.352 1.00 97.69 66 ALA A N 1
ATOM 494 C CA . ALA A 1 66 ? -10.354 -5.104 15.167 1.00 97.69 66 ALA A CA 1
ATOM 495 C C . ALA A 1 66 ? -10.732 -6.374 14.391 1.00 97.69 66 ALA A C 1
ATOM 497 O O . ALA A 1 66 ? -10.020 -6.779 13.472 1.00 97.69 66 ALA A O 1
ATOM 498 N N . ALA A 1 67 ? -11.889 -6.971 14.694 1.00 97.00 67 ALA A N 1
ATOM 499 C CA . ALA A 1 67 ? -12.360 -8.170 14.004 1.00 97.00 67 ALA A CA 1
ATOM 500 C C . ALA A 1 67 ? -12.609 -7.956 12.497 1.00 97.00 67 ALA A C 1
ATOM 502 O O . ALA A 1 67 ? -12.381 -8.873 11.706 1.00 97.00 67 ALA A O 1
ATOM 503 N N . TYR A 1 68 ? -13.063 -6.767 12.085 1.00 94.94 68 TYR A N 1
ATOM 504 C CA . TYR A 1 68 ? -13.369 -6.470 10.679 1.00 94.94 68 TYR A CA 1
ATOM 505 C C . TYR A 1 68 ? -12.191 -5.881 9.905 1.00 94.94 68 TYR A C 1
ATOM 507 O O . TYR A 1 68 ? -12.058 -6.129 8.706 1.00 94.94 68 TYR A O 1
ATOM 515 N N . THR A 1 69 ? -11.351 -5.091 10.568 1.00 96.31 69 THR A N 1
ATOM 516 C CA . THR A 1 69 ? -10.256 -4.349 9.928 1.00 96.31 69 THR A CA 1
ATOM 517 C C . THR A 1 69 ? -8.921 -5.079 10.029 1.00 96.31 69 THR A C 1
ATOM 519 O O . THR A 1 69 ? -7.994 -4.728 9.308 1.00 96.31 69 THR A O 1
ATOM 522 N N . GLN A 1 70 ? -8.835 -6.103 10.889 1.00 96.06 70 GLN A N 1
ATOM 523 C CA . GLN A 1 70 ? -7.607 -6.829 11.238 1.00 96.06 70 GLN A CA 1
ATOM 524 C C . GLN A 1 70 ? -6.521 -5.942 11.863 1.00 96.06 70 GLN A C 1
ATOM 526 O O . GLN A 1 70 ? -5.373 -6.363 11.972 1.00 96.06 70 GLN A O 1
ATOM 531 N N . LEU A 1 71 ? -6.886 -4.733 12.295 1.00 96.69 71 LEU A N 1
ATOM 532 C CA . LEU A 1 71 ? -6.021 -3.861 13.077 1.00 96.69 71 LEU A CA 1
ATOM 533 C C . LEU A 1 71 ? -5.987 -4.320 14.534 1.00 96.69 71 LEU A C 1
ATOM 535 O O . LEU A 1 71 ? -6.970 -4.862 15.053 1.00 96.69 71 LEU A O 1
ATOM 539 N N . THR A 1 72 ? -4.883 -4.051 15.220 1.00 97.69 72 THR A N 1
ATOM 540 C CA . THR A 1 72 ? -4.806 -4.289 16.661 1.00 97.69 72 THR A CA 1
ATOM 541 C C . THR A 1 72 ? -5.603 -3.228 17.430 1.00 97.69 72 THR A C 1
ATOM 543 O O . THR A 1 72 ? -5.768 -2.098 16.950 1.00 97.69 72 THR A O 1
ATOM 546 N N . PRO A 1 73 ? -6.078 -3.535 18.650 1.00 96.38 73 PRO A N 1
ATOM 547 C CA . PRO A 1 73 ? -6.696 -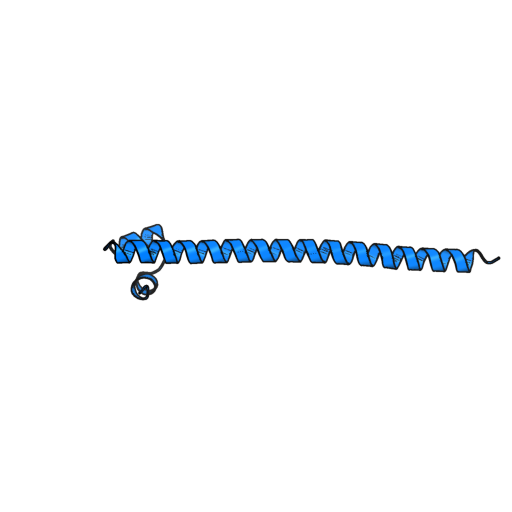2.534 19.515 1.00 96.38 73 PRO A CA 1
ATOM 548 C C . PRO A 1 73 ? -5.825 -1.282 19.688 1.00 96.38 73 PRO A C 1
ATOM 550 O O . PRO A 1 73 ? -6.329 -0.167 19.626 1.00 96.38 73 PRO A O 1
ATOM 553 N N . GLU A 1 74 ? -4.504 -1.437 19.808 1.00 96.38 74 GLU A N 1
ATOM 554 C CA . GLU A 1 74 ? -3.562 -0.321 19.952 1.00 96.38 74 GLU A CA 1
ATOM 555 C C . GLU A 1 74 ? -3.467 0.549 18.689 1.00 96.38 74 GLU A C 1
ATOM 557 O O . GLU A 1 74 ? -3.275 1.764 18.774 1.00 96.38 74 GLU A O 1
ATOM 562 N N . GLU A 1 75 ? -3.556 -0.040 17.495 1.00 96.75 75 GLU A N 1
ATOM 563 C CA . GLU A 1 75 ? -3.643 0.709 16.234 1.00 96.75 75 GLU A CA 1
ATOM 564 C C . GLU A 1 75 ? -4.935 1.517 16.166 1.00 96.75 75 GLU A C 1
ATOM 566 O O . GLU A 1 75 ? -4.886 2.711 15.874 1.00 96.75 75 GLU A O 1
ATOM 571 N N . ILE A 1 76 ? -6.064 0.903 16.526 1.00 97.38 76 ILE A N 1
ATOM 572 C CA . ILE A 1 76 ? -7.383 1.548 16.543 1.00 97.38 76 ILE A CA 1
ATOM 573 C C . ILE A 1 76 ? -7.429 2.678 17.577 1.00 97.38 76 ILE A C 1
ATOM 575 O O . ILE A 1 76 ? -7.952 3.761 17.301 1.00 97.38 76 ILE A O 1
ATOM 579 N N . GLU A 1 77 ? -6.836 2.488 18.754 1.00 95.12 77 GLU A N 1
ATOM 580 C CA . GLU A 1 77 ? -6.793 3.516 19.798 1.00 95.12 77 GLU A CA 1
ATOM 581 C C . GLU A 1 77 ? -5.997 4.756 19.376 1.00 95.12 77 GLU A C 1
ATOM 583 O O . GLU A 1 77 ? -6.353 5.879 19.737 1.00 95.12 77 GLU A O 1
ATOM 588 N N . ARG A 1 78 ? -4.990 4.582 18.516 1.00 95.31 78 ARG A N 1
ATOM 589 C CA . ARG A 1 78 ? -4.206 5.687 17.943 1.00 95.31 78 ARG A CA 1
ATOM 590 C C . ARG A 1 78 ? -4.909 6.425 16.803 1.00 95.31 78 ARG A C 1
ATOM 592 O O . ARG A 1 78 ? -4.449 7.500 16.417 1.00 95.31 78 ARG A O 1
ATOM 599 N N . LEU A 1 79 ? -6.011 5.890 16.271 1.00 92.56 79 LEU A N 1
ATOM 600 C CA . LEU A 1 79 ? -6.827 6.599 15.286 1.00 92.56 79 LEU A CA 1
ATOM 601 C C . LEU A 1 79 ? -7.549 7.766 15.975 1.00 92.56 79 LEU A C 1
ATOM 603 O O . LEU A 1 79 ? -8.392 7.556 16.848 1.00 92.56 79 LEU A O 1
ATOM 607 N N . VAL A 1 80 ? -7.188 8.990 15.590 1.00 78.19 80 VAL A N 1
ATOM 608 C CA . VAL A 1 80 ? -7.826 10.256 16.007 1.00 78.19 80 VAL A CA 1
ATOM 609 C C . VAL A 1 80 ? -9.104 10.532 15.237 1.00 78.19 80 VAL A C 1
ATOM 611 O O . VAL A 1 80 ? -9.075 10.388 13.991 1.00 78.19 80 VAL A O 1
#

Radius of gyration: 27.26 Å; Cα contacts (8 Å, |Δi|>4): 30; chains: 1; bounding box: 52×18×73 Å